Protein AF-A0A2W4PQC5-F1 (afdb_monomer_lite)

Radius of gyration: 18.8 Å; chains: 1; bounding box: 34×44×44 Å

Structure (mmCIF, N/CA/C/O backbone):
data_AF-A0A2W4PQC5-F1
#
_entry.id   AF-A0A2W4PQC5-F1
#
loop_
_atom_site.group_PDB
_atom_site.id
_atom_site.type_symbol
_atom_site.label_atom_id
_atom_site.label_alt_id
_atom_site.label_comp_id
_atom_site.label_asym_id
_atom_site.label_entity_id
_atom_site.label_seq_id
_atom_site.pdbx_PDB_ins_code
_atom_site.Cartn_x
_atom_site.Cartn_y
_atom_site.Cartn_z
_atom_site.occupancy
_atom_site.B_iso_or_equiv
_atom_site.auth_seq_id
_atom_site.auth_comp_id
_atom_site.auth_asym_id
_atom_site.auth_atom_id
_atom_site.pdbx_PDB_model_num
ATOM 1 N N . MET A 1 1 ? -11.802 -26.941 -6.729 1.00 62.16 1 MET A N 1
ATOM 2 C CA . MET A 1 1 ? -11.073 -25.961 -7.560 1.00 62.16 1 MET A CA 1
ATOM 3 C C . MET A 1 1 ? -9.750 -26.603 -7.944 1.00 62.16 1 MET A C 1
ATOM 5 O O . MET A 1 1 ? -8.993 -26.931 -7.041 1.00 62.16 1 MET A O 1
ATOM 9 N N . ALA A 1 2 ? -9.521 -26.904 -9.224 1.00 80.06 2 ALA A N 1
ATOM 10 C CA . ALA A 1 2 ? -8.226 -27.415 -9.673 1.00 80.06 2 ALA A CA 1
ATOM 11 C C . ALA A 1 2 ? -7.313 -26.213 -9.931 1.00 80.06 2 ALA A C 1
ATOM 13 O O . ALA A 1 2 ? -7.640 -25.365 -10.757 1.00 80.06 2 ALA A O 1
ATOM 14 N N . ILE A 1 3 ? -6.222 -26.120 -9.180 1.00 87.38 3 ILE A N 1
ATOM 15 C CA . ILE A 1 3 ? -5.192 -25.092 -9.339 1.00 87.38 3 ILE A CA 1
ATOM 16 C C . ILE A 1 3 ? -3.902 -25.766 -9.798 1.00 87.38 3 ILE A C 1
ATOM 18 O O . ILE A 1 3 ? -3.673 -26.938 -9.496 1.00 87.38 3 ILE A O 1
ATOM 22 N N . VAL A 1 4 ? -3.094 -25.045 -10.574 1.00 92.31 4 VAL A N 1
ATOM 23 C CA . VAL A 1 4 ? -1.785 -25.535 -11.023 1.00 92.31 4 VAL A CA 1
ATOM 24 C C . VAL A 1 4 ? -0.873 -25.801 -9.825 1.00 92.31 4 VAL A C 1
ATOM 26 O O . VAL A 1 4 ? -1.043 -25.209 -8.759 1.00 92.31 4 VAL A O 1
ATOM 29 N N . GLU A 1 5 ? 0.091 -26.702 -10.001 1.00 95.31 5 GLU A N 1
ATOM 30 C CA . GLU A 1 5 ? 1.106 -26.977 -8.985 1.00 95.31 5 GLU A CA 1
ATOM 31 C C . GLU A 1 5 ? 1.849 -25.689 -8.603 1.00 95.31 5 GLU A C 1
ATOM 33 O O . GLU A 1 5 ? 2.189 -24.876 -9.468 1.00 95.31 5 GLU A O 1
ATOM 38 N N . PHE A 1 6 ? 2.099 -25.511 -7.305 1.00 96.12 6 PHE A N 1
ATOM 39 C CA . PHE A 1 6 ? 2.834 -24.361 -6.795 1.00 96.12 6 PHE A CA 1
ATOM 40 C C . PHE A 1 6 ? 4.222 -24.267 -7.438 1.00 96.12 6 PHE A C 1
ATOM 42 O O . PHE A 1 6 ? 4.981 -25.236 -7.466 1.00 96.12 6 PHE A O 1
ATOM 49 N N . ARG A 1 7 ? 4.569 -23.067 -7.905 1.00 96.12 7 ARG A N 1
ATOM 50 C CA . ARG A 1 7 ? 5.902 -22.706 -8.392 1.00 96.12 7 ARG A CA 1
ATOM 51 C C . ARG A 1 7 ? 6.221 -21.288 -7.940 1.00 96.12 7 ARG A C 1
ATOM 53 O O . ARG A 1 7 ? 5.320 -20.462 -7.823 1.00 96.12 7 ARG A O 1
ATOM 60 N N . ASN A 1 8 ? 7.496 -21.009 -7.687 1.00 97.31 8 ASN A N 1
ATOM 61 C CA . ASN A 1 8 ? 7.941 -19.654 -7.379 1.00 97.31 8 ASN A CA 1
ATOM 62 C C . ASN A 1 8 ? 7.685 -18.714 -8.567 1.00 97.31 8 ASN A C 1
ATOM 64 O O . ASN A 1 8 ? 7.908 -19.098 -9.716 1.00 97.31 8 ASN A O 1
ATOM 68 N N . GLU A 1 9 ? 7.283 -17.477 -8.271 1.00 95.88 9 GLU A N 1
ATOM 69 C CA . GLU A 1 9 ? 7.185 -16.417 -9.276 1.00 95.88 9 GLU A CA 1
ATOM 70 C C . GLU A 1 9 ? 8.595 -16.080 -9.802 1.00 95.88 9 GLU A C 1
ATOM 72 O O . GLU A 1 9 ? 9.493 -15.803 -8.994 1.00 95.88 9 GLU A O 1
ATOM 77 N N . PRO A 1 10 ? 8.843 -16.133 -11.124 1.00 95.31 10 PRO A N 1
ATOM 78 C CA . PRO A 1 10 ? 10.142 -15.789 -11.685 1.00 95.31 10 PRO A CA 1
ATOM 79 C C . PRO A 1 10 ? 10.448 -14.298 -11.509 1.00 95.31 10 PRO A C 1
ATOM 81 O O . PRO A 1 10 ? 9.580 -13.437 -11.633 1.00 95.31 10 PRO A O 1
ATOM 84 N N . LEU A 1 11 ? 11.723 -13.970 -11.287 1.00 97.12 11 LEU A N 1
ATOM 85 C CA . LEU A 1 11 ? 12.161 -12.575 -11.301 1.00 97.12 11 LEU A CA 1
ATOM 86 C C . LEU A 1 11 ? 11.998 -11.982 -12.705 1.00 97.12 11 LEU A C 1
ATOM 88 O O . LEU A 1 11 ? 12.334 -12.612 -13.711 1.00 97.12 11 LEU A O 1
ATOM 92 N N . THR A 1 12 ? 11.536 -10.737 -12.773 1.00 96.44 12 THR A N 1
ATOM 93 C CA . THR A 1 12 ? 11.397 -10.013 -14.037 1.00 96.44 12 THR A CA 1
ATOM 94 C C . THR A 1 12 ? 12.772 -9.645 -14.603 1.00 96.44 12 THR A C 1
ATOM 96 O O . THR A 1 12 ? 13.562 -8.960 -13.953 1.00 96.44 12 THR A O 1
ATOM 99 N N . ASN A 1 13 ? 13.062 -10.064 -15.838 1.00 96.88 13 ASN A N 1
ATOM 100 C CA . ASN A 1 13 ? 14.304 -9.715 -16.525 1.00 96.88 13 ASN A CA 1
ATOM 101 C C . ASN A 1 13 ? 14.175 -8.384 -17.289 1.00 96.88 13 ASN A C 1
ATOM 103 O O . ASN A 1 13 ? 13.771 -8.360 -18.448 1.00 96.88 13 ASN A O 1
ATOM 107 N N . PHE A 1 14 ? 14.594 -7.275 -16.682 1.00 97.25 14 PHE A N 1
ATOM 108 C CA . PHE A 1 14 ? 14.556 -5.950 -17.322 1.00 97.25 14 PHE A CA 1
ATOM 109 C C . PHE A 1 14 ? 15.624 -5.726 -18.416 1.00 97.25 14 PHE A C 1
ATOM 111 O O . PHE A 1 14 ? 15.740 -4.614 -18.945 1.00 97.25 14 PHE A O 1
ATOM 118 N N . ALA A 1 15 ? 16.424 -6.742 -18.768 1.00 97.25 15 ALA A N 1
ATOM 119 C CA . ALA A 1 15 ? 17.210 -6.713 -20.004 1.00 97.25 15 ALA A CA 1
ATOM 120 C C . ALA A 1 15 ? 16.320 -6.888 -21.246 1.00 97.25 15 ALA A C 1
ATOM 122 O O . ALA A 1 15 ? 16.698 -6.434 -22.324 1.00 97.25 15 ALA A O 1
ATOM 123 N N . ASP A 1 16 ? 15.137 -7.494 -21.093 1.00 97.94 16 ASP A N 1
ATOM 124 C CA . ASP A 1 16 ? 14.118 -7.522 -22.137 1.00 97.94 16 ASP A CA 1
ATOM 125 C C . ASP A 1 16 ? 13.512 -6.111 -22.317 1.00 97.94 16 ASP A C 1
ATOM 127 O O . ASP A 1 16 ? 12.933 -5.561 -21.367 1.00 97.94 16 ASP A O 1
ATOM 131 N N . PRO A 1 17 ? 13.614 -5.505 -23.517 1.00 97.94 17 PRO A N 1
ATOM 132 C CA . PRO A 1 17 ? 13.059 -4.181 -23.784 1.00 97.94 17 PRO A CA 1
ATOM 133 C C . PRO A 1 17 ? 11.548 -4.080 -23.546 1.00 97.94 17 PRO A C 1
ATOM 135 O O . PRO A 1 17 ? 11.071 -3.023 -23.131 1.00 97.94 17 PRO A O 1
ATOM 138 N N . ALA A 1 18 ? 10.788 -5.153 -23.780 1.00 98.00 18 ALA A N 1
ATOM 139 C CA . ALA A 1 18 ? 9.343 -5.152 -23.577 1.00 98.00 18 ALA A CA 1
ATOM 140 C C . ALA A 1 18 ? 8.989 -5.050 -22.086 1.00 98.00 18 ALA A C 1
ATOM 142 O O . ALA A 1 18 ? 8.128 -4.257 -21.704 1.00 98.00 18 ALA A O 1
ATOM 143 N N . LEU A 1 19 ? 9.702 -5.791 -21.231 1.00 97.94 19 LEU A N 1
ATOM 144 C CA . LEU A 1 19 ? 9.489 -5.768 -19.780 1.00 97.94 19 LEU A CA 1
ATOM 145 C C . LEU A 1 19 ? 9.946 -4.447 -19.156 1.00 97.94 19 LEU A C 1
ATOM 147 O O . LEU A 1 19 ? 9.278 -3.914 -18.269 1.00 97.94 19 LEU A O 1
ATOM 151 N N . ARG A 1 20 ? 11.045 -3.871 -19.657 1.00 98.31 20 ARG A N 1
ATOM 152 C CA . ARG A 1 20 ? 11.476 -2.519 -19.275 1.00 98.31 20 ARG A CA 1
ATOM 153 C C . ARG A 1 20 ? 10.418 -1.475 -19.619 1.00 98.31 20 ARG A C 1
ATOM 155 O O . ARG A 1 20 ? 10.055 -0.671 -18.767 1.00 98.31 20 ARG A O 1
ATOM 162 N N . ARG A 1 21 ? 9.879 -1.516 -20.838 1.00 98.44 21 ARG A N 1
ATOM 163 C CA . ARG A 1 21 ? 8.816 -0.598 -21.256 1.00 98.44 21 ARG A CA 1
ATOM 164 C C . ARG A 1 21 ? 7.567 -0.738 -20.379 1.00 98.44 21 ARG A C 1
ATOM 166 O O . ARG A 1 21 ? 7.002 0.275 -19.976 1.00 98.44 21 ARG A O 1
ATOM 173 N N . ALA A 1 22 ? 7.171 -1.965 -20.038 1.00 98.25 22 ALA A N 1
ATOM 174 C CA . ALA A 1 22 ? 6.045 -2.208 -19.136 1.00 98.25 22 ALA A CA 1
ATOM 175 C C . ALA A 1 22 ? 6.278 -1.600 -17.740 1.00 98.25 22 ALA A C 1
ATOM 177 O O . ALA A 1 22 ? 5.367 -1.005 -17.166 1.00 98.25 22 ALA A O 1
ATOM 178 N N . GLN A 1 23 ? 7.506 -1.676 -17.213 1.00 98.31 23 GLN A N 1
ATOM 179 C CA . GLN A 1 23 ? 7.878 -1.008 -15.963 1.00 98.31 23 GLN A CA 1
ATOM 180 C C . GLN A 1 23 ? 7.767 0.517 -16.074 1.00 98.31 23 GLN A C 1
ATOM 182 O O . GLN A 1 23 ? 7.192 1.152 -15.196 1.00 98.31 23 GLN A O 1
ATOM 187 N N . GLU A 1 24 ? 8.286 1.115 -17.145 1.00 98.38 24 GLU A N 1
ATOM 188 C CA . GLU A 1 24 ? 8.217 2.565 -17.371 1.00 98.38 24 GLU A CA 1
ATOM 189 C C . GLU A 1 24 ? 6.773 3.067 -17.525 1.00 98.38 24 GLU A C 1
ATOM 191 O O . GLU A 1 24 ? 6.437 4.172 -17.095 1.00 98.38 24 GLU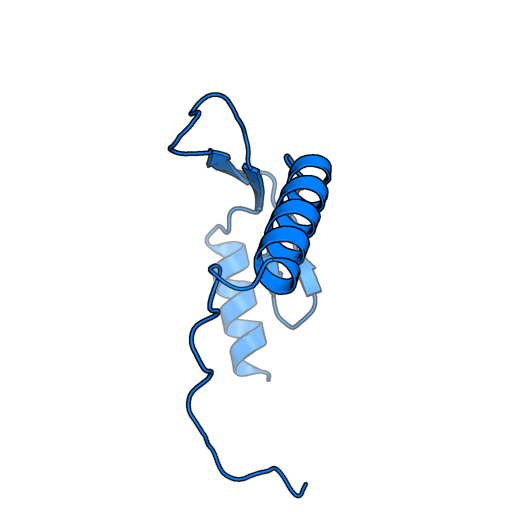 A O 1
ATOM 196 N N . GLU A 1 25 ? 5.899 2.276 -18.146 1.00 98.38 25 GLU A N 1
ATOM 197 C CA . GLU A 1 25 ? 4.464 2.561 -18.235 1.00 98.38 25 GLU A CA 1
ATOM 198 C C . GLU A 1 25 ? 3.782 2.445 -16.863 1.00 98.38 25 GLU A C 1
ATOM 200 O O . GLU A 1 25 ? 3.018 3.336 -16.488 1.00 98.38 25 GLU A O 1
ATOM 205 N N . ALA A 1 26 ? 4.113 1.417 -16.074 1.00 98.25 26 ALA A N 1
ATOM 206 C CA . ALA A 1 26 ? 3.602 1.256 -14.714 1.00 98.25 26 ALA A CA 1
ATOM 207 C C . ALA A 1 26 ? 4.046 2.400 -13.789 1.00 98.25 26 ALA A C 1
ATOM 209 O O . ALA A 1 26 ? 3.230 2.933 -13.040 1.00 98.25 26 ALA A O 1
ATOM 210 N N . LEU A 1 27 ? 5.310 2.826 -13.881 1.00 97.94 27 LEU A N 1
ATOM 211 C CA . LEU A 1 27 ? 5.817 3.978 -13.139 1.00 97.94 27 LEU A CA 1
ATOM 212 C C . LEU A 1 27 ? 5.034 5.235 -13.511 1.00 97.94 27 LEU A C 1
ATOM 214 O O . LEU A 1 27 ? 4.453 5.849 -12.624 1.00 97.94 27 LEU A O 1
ATOM 218 N N . ARG A 1 28 ? 4.919 5.566 -14.804 1.00 98.00 28 ARG A N 1
ATOM 219 C CA . ARG A 1 28 ? 4.148 6.735 -15.269 1.00 98.00 28 ARG A CA 1
ATOM 220 C C . ARG A 1 28 ? 2.697 6.719 -14.799 1.00 98.00 28 ARG A C 1
ATOM 222 O O . ARG A 1 28 ? 2.161 7.763 -14.439 1.00 98.00 28 ARG A O 1
ATOM 229 N N . ARG A 1 29 ? 2.062 5.545 -14.781 1.00 97.88 29 ARG A N 1
ATOM 230 C CA . ARG A 1 29 ? 0.712 5.390 -14.239 1.00 97.88 29 ARG A CA 1
ATOM 231 C C . ARG A 1 29 ? 0.668 5.743 -12.752 1.00 97.88 29 ARG A C 1
ATOM 233 O O . ARG A 1 29 ? -0.121 6.598 -12.368 1.00 97.88 29 ARG A O 1
ATOM 240 N N . VAL A 1 30 ? 1.534 5.135 -11.940 1.00 97.19 30 VAL A N 1
ATOM 241 C CA . VAL A 1 30 ? 1.587 5.387 -10.490 1.00 97.19 30 VAL A CA 1
ATOM 242 C C . VAL A 1 30 ? 1.931 6.845 -10.194 1.00 97.19 30 VAL A C 1
ATOM 244 O O . VAL A 1 30 ? 1.394 7.419 -9.252 1.00 97.19 30 VAL A O 1
ATOM 247 N N . GLU A 1 31 ? 2.767 7.484 -11.015 1.00 95.44 31 GLU A N 1
ATOM 248 C CA . GLU A 1 31 ? 3.052 8.915 -10.888 1.00 95.44 31 GLU A CA 1
ATOM 249 C C . GLU A 1 31 ? 1.790 9.786 -11.001 1.00 95.44 31 GLU A C 1
ATOM 251 O O . GLU A 1 31 ? 1.694 10.789 -10.294 1.00 95.44 31 GLU A O 1
ATOM 256 N N . GLY A 1 32 ? 0.818 9.390 -11.831 1.00 95.19 32 GLY A N 1
ATOM 257 C CA . GLY A 1 32 ? -0.488 10.045 -11.941 1.00 95.19 32 GLY A CA 1
ATOM 258 C C . GLY A 1 32 ? -1.456 9.742 -10.790 1.00 95.19 32 GLY A C 1
ATOM 259 O O . GLY A 1 32 ? -2.444 10.451 -10.629 1.00 95.19 32 GLY A O 1
ATOM 260 N N . GLU A 1 33 ? -1.174 8.719 -9.981 1.00 96.00 33 GLU A N 1
ATOM 261 C CA . GLU A 1 33 ? -2.001 8.277 -8.845 1.00 96.00 33 GLU A CA 1
ATOM 262 C C . GLU A 1 33 ? -1.470 8.797 -7.487 1.00 96.00 33 GLU A C 1
ATOM 264 O O . GLU A 1 33 ? -2.077 8.567 -6.435 1.00 96.00 33 GLU A O 1
ATOM 269 N N . LEU A 1 34 ? -0.334 9.507 -7.481 1.00 97.19 34 LEU A N 1
ATOM 270 C CA . LEU A 1 34 ? 0.295 9.985 -6.250 1.00 97.19 34 LEU A CA 1
ATOM 271 C C . LEU A 1 34 ? -0.570 10.977 -5.479 1.00 97.19 34 LEU A C 1
ATOM 273 O O . LEU A 1 34 ? -1.326 11.769 -6.035 1.00 97.19 34 LEU A O 1
ATOM 277 N N . GLY A 1 35 ? -0.410 10.952 -4.157 1.00 95.38 35 GLY A N 1
ATOM 278 C CA . GLY A 1 35 ? -1.231 11.748 -3.249 1.00 95.38 35 GLY A CA 1
ATOM 279 C C . GLY A 1 35 ? -2.618 11.149 -3.005 1.00 95.38 35 GLY A C 1
ATOM 280 O O . GLY A 1 35 ? -3.389 11.724 -2.236 1.00 95.38 35 GLY A O 1
ATOM 281 N N . GLY A 1 36 ? -2.917 9.983 -3.593 1.00 97.06 36 GLY A N 1
ATOM 282 C CA . GLY A 1 36 ? -4.125 9.215 -3.314 1.00 97.06 36 GLY A CA 1
ATOM 283 C C . GLY A 1 36 ? -4.343 8.986 -1.815 1.00 97.06 36 GLY A C 1
ATOM 284 O O . GLY A 1 36 ? -3.393 8.873 -1.029 1.00 97.06 36 GLY A O 1
ATOM 285 N N . ARG A 1 37 ? -5.617 8.940 -1.419 1.00 97.56 37 ARG A N 1
ATOM 286 C CA . ARG A 1 37 ? -6.041 8.656 -0.046 1.00 97.56 37 ARG A CA 1
ATOM 287 C C . ARG 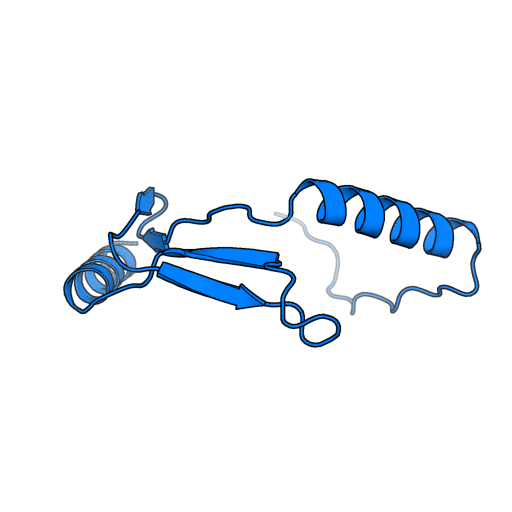A 1 37 ? -6.594 7.238 0.017 1.00 97.56 37 ARG A C 1
ATOM 289 O O . ARG A 1 37 ? -7.343 6.852 -0.873 1.00 97.56 37 ARG A O 1
ATOM 296 N N . TYR A 1 38 ? -6.262 6.506 1.075 1.00 98.31 38 TYR A N 1
ATOM 297 C CA . TYR A 1 38 ? -6.658 5.109 1.251 1.00 98.31 38 TYR A CA 1
ATOM 298 C C . TYR A 1 38 ? -7.275 4.887 2.642 1.00 98.31 38 TYR A C 1
ATOM 300 O O . TYR A 1 38 ? -6.685 5.327 3.637 1.00 98.31 38 TYR A O 1
ATOM 308 N N . PRO A 1 39 ? -8.444 4.236 2.738 1.00 98.44 39 PRO A N 1
ATOM 309 C CA . PRO A 1 39 ? -9.106 3.969 4.010 1.00 98.44 39 PRO A CA 1
ATOM 310 C C . PRO A 1 39 ? -8.477 2.772 4.735 1.00 98.44 39 PRO A C 1
ATOM 312 O O . PRO A 1 39 ? -7.642 2.050 4.190 1.00 98.44 39 PRO A O 1
ATOM 315 N N . LEU A 1 40 ? -8.911 2.538 5.972 1.00 98.38 40 LEU A N 1
ATOM 316 C CA . LEU A 1 40 ? -8.773 1.230 6.608 1.00 98.38 40 LEU A CA 1
ATOM 317 C C . LEU A 1 40 ? -9.776 0.265 5.962 1.00 98.38 40 LEU A C 1
ATOM 319 O O . LEU A 1 40 ? -10.863 0.687 5.572 1.00 98.38 40 LEU A O 1
ATOM 323 N N . LEU A 1 41 ? -9.451 -1.024 5.910 1.00 98.25 41 LEU A N 1
ATOM 324 C CA . LEU A 1 41 ? -10.401 -2.072 5.532 1.00 98.25 41 LEU A CA 1
ATOM 325 C C . LEU A 1 41 ? -10.727 -2.907 6.767 1.00 98.25 41 LEU A C 1
ATOM 327 O O . LEU A 1 41 ? -9.857 -3.602 7.290 1.00 98.25 41 LEU A O 1
ATOM 331 N N . ILE A 1 42 ? -11.965 -2.817 7.253 1.00 98.12 42 ILE A N 1
ATOM 332 C CA . ILE A 1 42 ? -12.416 -3.504 8.470 1.00 98.12 42 ILE A CA 1
ATOM 333 C C . ILE A 1 42 ? -13.690 -4.279 8.146 1.00 98.12 42 ILE A C 1
ATOM 335 O O . ILE A 1 42 ? -14.713 -3.681 7.833 1.00 98.12 42 ILE A O 1
ATOM 339 N N . GLY A 1 43 ? -13.630 -5.613 8.211 1.00 96.31 43 GLY A N 1
ATOM 340 C CA . GLY A 1 43 ? -14.779 -6.468 7.888 1.00 96.31 43 GLY A CA 1
ATOM 341 C C . GLY A 1 43 ? -15.247 -6.370 6.431 1.00 96.31 43 GLY A C 1
ATOM 342 O O . GLY A 1 43 ? -16.419 -6.588 6.160 1.00 96.31 43 GLY A O 1
ATOM 343 N N . GLY A 1 44 ? -14.350 -6.007 5.506 1.00 96.31 44 GLY A N 1
ATOM 344 C CA . GLY A 1 44 ? -14.672 -5.785 4.090 1.00 96.31 44 GLY A CA 1
ATOM 345 C C . GLY A 1 44 ? -15.135 -4.364 3.750 1.00 96.31 44 GLY A C 1
ATOM 346 O O . GLY A 1 44 ? -15.262 -4.052 2.572 1.00 96.31 44 GLY A O 1
ATOM 347 N N . GLU A 1 45 ? -15.318 -3.496 4.747 1.00 96.94 45 GLU A N 1
ATOM 348 C CA . GLU A 1 45 ? -15.788 -2.121 4.556 1.00 96.94 45 GLU A CA 1
ATOM 349 C C . GLU A 1 45 ? -14.649 -1.097 4.623 1.00 96.94 45 GLU A C 1
ATOM 351 O O . GLU A 1 45 ? -13.705 -1.237 5.412 1.00 96.94 45 GLU A O 1
ATOM 356 N N . GLU A 1 46 ? -14.773 -0.027 3.835 1.00 98.19 46 GLU A N 1
ATOM 357 C CA . GLU A 1 46 ? -13.869 1.124 3.871 1.00 98.19 46 GLU A CA 1
ATOM 358 C C . GLU A 1 46 ? -14.172 2.035 5.067 1.00 98.19 46 GLU A C 1
ATOM 360 O O . GLU A 1 46 ? -15.267 2.584 5.209 1.00 98.19 46 GLU A O 1
ATOM 365 N N . VAL A 1 47 ? -13.178 2.249 5.929 1.00 97.81 47 VAL A N 1
ATOM 366 C CA . VAL A 1 47 ? -13.296 3.086 7.126 1.00 97.81 47 VAL A CA 1
ATOM 367 C C . VAL A 1 47 ? -12.294 4.234 7.072 1.00 97.81 47 VAL A C 1
ATOM 369 O O . VAL A 1 47 ? -11.078 4.041 7.122 1.00 97.81 47 VAL A O 1
ATOM 372 N N . TRP A 1 48 ? -12.822 5.453 7.010 1.00 97.94 48 TRP A N 1
ATOM 373 C CA . TRP A 1 48 ? -12.046 6.688 7.080 1.00 97.94 48 TRP A CA 1
ATOM 374 C C . TRP A 1 48 ? -11.930 7.188 8.520 1.00 97.94 48 TRP A C 1
ATOM 376 O O . TRP A 1 48 ? -12.859 7.055 9.314 1.00 97.94 48 TRP A O 1
ATOM 386 N N . THR A 1 49 ? -10.797 7.808 8.838 1.00 97.56 49 THR A N 1
ATOM 387 C CA . THR A 1 49 ? -10.507 8.391 10.154 1.00 97.56 49 THR A CA 1
ATOM 388 C C . THR A 1 49 ? -10.073 9.845 10.006 1.00 97.56 49 THR A C 1
ATOM 390 O O . THR A 1 49 ? -9.563 10.245 8.958 1.00 97.56 49 THR A O 1
ATOM 393 N N . GLU A 1 50 ? -10.219 10.638 11.068 1.00 95.50 50 GLU A N 1
ATOM 394 C CA . GLU A 1 50 ? -9.738 12.029 11.080 1.00 95.50 50 GLU A CA 1
ATOM 395 C C . GLU A 1 50 ? -8.209 12.110 10.996 1.00 95.50 50 GLU A C 1
ATOM 397 O O . GLU A 1 50 ? -7.654 12.941 10.278 1.00 95.50 50 GLU A O 1
ATOM 402 N N . LYS A 1 51 ? -7.516 11.223 11.721 1.00 97.75 51 LYS A N 1
ATOM 403 C CA . LYS A 1 51 ? -6.057 11.109 11.667 1.00 97.75 51 LYS A CA 1
ATOM 404 C C . LYS A 1 51 ? -5.634 10.353 10.415 1.00 97.75 51 LYS A C 1
ATOM 406 O O . LYS A 1 51 ? -6.316 9.429 9.977 1.00 97.75 51 LYS A O 1
ATOM 411 N N . SER A 1 52 ? -4.463 10.692 9.891 1.00 97.81 52 SER A N 1
ATOM 412 C CA . SER A 1 52 ? -3.900 10.048 8.707 1.00 97.81 52 SER A CA 1
ATOM 413 C C . SER A 1 52 ? -2.396 9.835 8.820 1.00 97.81 52 SER A C 1
ATOM 415 O O . SER A 1 52 ? -1.712 10.594 9.506 1.00 97.81 52 SER A O 1
ATOM 417 N N . ILE A 1 53 ? -1.874 8.847 8.096 1.00 98.38 53 ILE A N 1
ATOM 418 C CA . ILE A 1 53 ? -0.439 8.591 7.951 1.00 98.38 53 ILE A CA 1
ATOM 419 C C . ILE A 1 53 ? -0.021 9.000 6.539 1.00 98.38 53 ILE A C 1
ATOM 421 O O . ILE A 1 53 ? -0.535 8.472 5.552 1.00 98.38 53 ILE A O 1
ATOM 425 N N . VAL A 1 54 ? 0.921 9.940 6.444 1.00 98.06 54 VAL A N 1
ATOM 426 C CA . VAL A 1 54 ? 1.466 10.417 5.166 1.00 98.06 54 VAL A CA 1
ATOM 427 C C . VAL A 1 54 ? 2.687 9.581 4.793 1.00 98.06 54 VAL A C 1
ATOM 429 O O . VAL A 1 54 ? 3.683 9.585 5.515 1.00 98.06 54 VAL A O 1
ATOM 432 N N . SER A 1 55 ? 2.627 8.900 3.650 1.00 98.12 55 SER A N 1
ATOM 433 C CA . SER A 1 55 ? 3.752 8.163 3.074 1.00 98.12 55 SER A CA 1
ATOM 434 C C . SER A 1 55 ? 4.502 9.045 2.075 1.00 98.12 55 SER A C 1
ATOM 436 O O . SER A 1 55 ? 3.906 9.598 1.147 1.00 98.12 55 SER A O 1
ATOM 438 N N . ARG A 1 56 ? 5.814 9.202 2.270 1.00 97.94 56 ARG A N 1
ATOM 439 C CA . ARG A 1 56 ? 6.686 10.078 1.470 1.00 97.94 56 ARG A CA 1
ATOM 440 C C . ARG A 1 56 ? 7.715 9.262 0.704 1.00 97.94 56 ARG A C 1
ATOM 442 O O . ARG A 1 56 ? 8.165 8.223 1.181 1.00 97.94 56 ARG A O 1
ATOM 449 N N . SER A 1 57 ? 8.108 9.751 -0.468 1.00 96.81 57 SER A N 1
ATOM 450 C CA . SER A 1 57 ? 9.160 9.116 -1.258 1.00 96.81 57 SER A CA 1
ATOM 451 C C . SER A 1 57 ? 10.513 9.287 -0.557 1.00 96.81 57 SER A C 1
ATOM 453 O O . SER A 1 57 ? 10.926 10.422 -0.320 1.00 96.81 57 SER A O 1
ATOM 455 N N . PRO A 1 58 ? 11.256 8.208 -0.256 1.00 97.06 58 PRO A N 1
ATOM 456 C CA . PRO A 1 58 ? 12.581 8.333 0.349 1.00 97.06 58 PRO A CA 1
ATOM 457 C C . PRO A 1 58 ? 13.598 8.972 -0.609 1.00 97.06 58 PRO A C 1
ATOM 459 O O . PRO A 1 58 ? 14.544 9.613 -0.164 1.00 97.06 58 PRO A O 1
ATOM 462 N N . SER A 1 59 ? 13.396 8.839 -1.924 1.00 96.56 59 SER A N 1
ATOM 463 C CA . SER A 1 59 ? 14.245 9.472 -2.941 1.00 96.56 59 SER A CA 1
ATOM 464 C C . SER A 1 59 ? 13.936 10.961 -3.137 1.00 96.56 59 SER A C 1
ATOM 466 O O . SER A 1 59 ? 14.770 11.680 -3.679 1.00 96.56 59 SER A O 1
ATOM 468 N N . GLN A 1 60 ? 12.745 11.420 -2.731 1.00 95.94 60 GLN A N 1
ATOM 469 C CA . GLN A 1 60 ? 12.297 12.818 -2.794 1.00 95.94 60 GLN A CA 1
ATOM 470 C C . GLN A 1 60 ? 11.347 13.103 -1.612 1.00 95.94 60 GLN A C 1
ATOM 472 O O . GLN A 1 60 ? 10.134 12.959 -1.769 1.00 95.94 60 GLN A O 1
ATOM 477 N N . PRO A 1 61 ? 11.855 13.492 -0.428 1.00 93.88 61 PRO A N 1
ATOM 478 C CA . PRO A 1 61 ? 11.052 13.566 0.804 1.00 93.88 61 PRO A CA 1
ATOM 479 C C . PRO A 1 61 ? 9.847 14.523 0.759 1.00 93.88 61 PRO A C 1
ATOM 481 O O . PRO A 1 61 ? 8.852 14.320 1.464 1.00 93.88 61 PRO A O 1
ATOM 484 N N . ASP A 1 62 ? 9.899 15.543 -0.098 1.00 95.44 62 ASP A N 1
ATOM 485 C CA . ASP A 1 62 ? 8.785 16.473 -0.308 1.00 95.44 62 ASP A CA 1
ATOM 486 C C . ASP A 1 62 ? 7.644 15.861 -1.140 1.00 95.44 62 ASP A C 1
ATOM 488 O O . ASP A 1 62 ? 6.509 16.334 -1.086 1.00 95.44 62 ASP A O 1
ATOM 492 N N . ARG A 1 63 ? 7.908 14.765 -1.864 1.00 96.38 63 ARG A N 1
ATOM 493 C CA . ARG A 1 63 ? 6.929 14.059 -2.695 1.00 96.38 63 ARG A CA 1
ATOM 494 C C . ARG A 1 63 ? 6.118 13.080 -1.844 1.00 96.38 63 ARG A C 1
ATOM 496 O O . ARG A 1 63 ? 6.630 12.057 -1.384 1.00 96.38 63 ARG A O 1
ATOM 503 N N . VAL A 1 64 ? 4.831 13.372 -1.666 1.00 97.62 64 VAL A N 1
ATOM 504 C CA . VAL A 1 64 ? 3.873 12.463 -1.018 1.00 97.62 64 VAL A CA 1
ATOM 505 C C . VAL A 1 64 ? 3.463 11.371 -2.003 1.00 97.62 64 VAL A C 1
ATOM 507 O O . VAL A 1 64 ? 2.966 11.668 -3.086 1.00 97.62 64 VAL A O 1
ATOM 510 N N . VAL A 1 65 ? 3.660 10.107 -1.622 1.00 97.94 65 VAL A N 1
ATOM 511 C CA . VAL A 1 65 ? 3.236 8.949 -2.423 1.00 97.94 65 VAL A CA 1
ATOM 512 C C . VAL A 1 65 ? 1.746 8.694 -2.229 1.00 97.94 65 VAL A C 1
ATOM 514 O O . VAL A 1 65 ? 1.005 8.533 -3.191 1.00 97.94 65 VAL A O 1
ATOM 517 N N . GLY A 1 66 ? 1.290 8.725 -0.981 1.00 97.88 66 GLY A N 1
ATOM 518 C CA . GLY A 1 66 ? -0.109 8.528 -0.633 1.00 97.88 66 GLY A CA 1
ATOM 519 C C . GLY A 1 66 ? -0.350 8.770 0.847 1.00 97.88 66 GLY A C 1
ATOM 520 O O . GLY A 1 66 ? 0.587 8.911 1.636 1.00 97.88 66 GLY A O 1
ATOM 521 N N . THR A 1 67 ? -1.620 8.832 1.221 1.00 98.31 67 THR A N 1
ATOM 522 C CA . THR A 1 67 ? -2.050 9.054 2.602 1.00 98.31 67 THR A CA 1
ATOM 523 C C . THR A 1 67 ? -3.032 7.969 3.008 1.00 98.31 67 THR A C 1
ATOM 525 O O . THR A 1 67 ? -4.009 7.733 2.307 1.00 98.31 67 THR A O 1
ATOM 528 N N . THR A 1 68 ? -2.804 7.318 4.142 1.00 98.62 68 THR A N 1
ATOM 529 C CA . THR A 1 68 ? -3.716 6.293 4.668 1.00 98.62 68 THR A CA 1
ATOM 530 C C . THR A 1 68 ? -4.478 6.821 5.879 1.00 98.62 68 THR A C 1
ATOM 532 O O . THR A 1 68 ? -3.998 7.717 6.581 1.00 98.62 68 THR A O 1
ATOM 535 N N . ALA A 1 69 ? -5.673 6.292 6.126 1.00 98.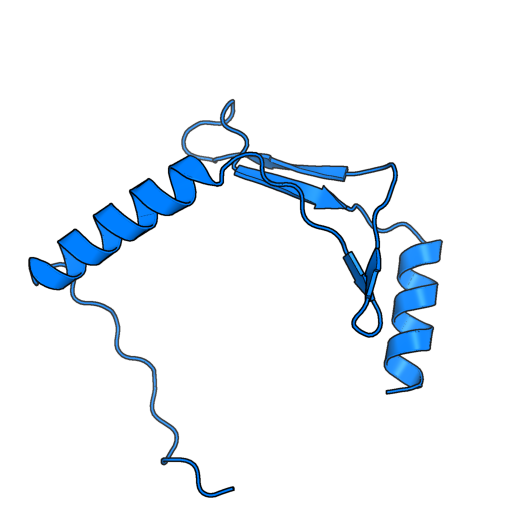38 69 ALA A N 1
ATOM 536 C CA . ALA A 1 69 ? -6.362 6.454 7.401 1.00 98.38 69 ALA A CA 1
ATOM 537 C C . ALA A 1 69 ? -5.518 5.849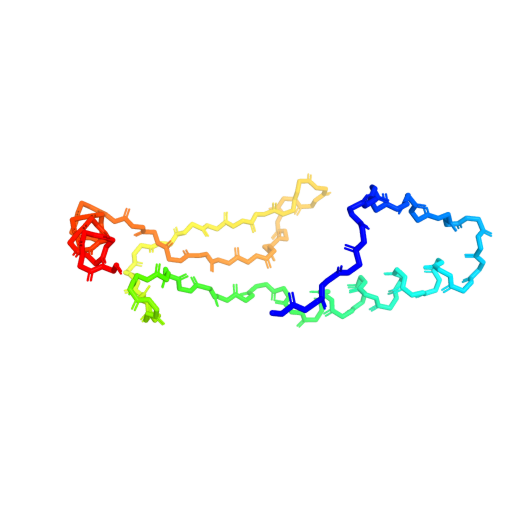 8.542 1.00 98.38 69 ALA A C 1
ATOM 539 O O . ALA A 1 69 ? -4.801 4.867 8.357 1.00 98.38 69 ALA A O 1
ATOM 540 N N . SER A 1 70 ? -5.572 6.464 9.722 1.00 98.38 70 SER A N 1
ATOM 541 C CA . SER A 1 70 ? -4.794 6.072 10.897 1.00 98.38 70 SER A CA 1
ATOM 542 C C . SER A 1 70 ? -5.721 5.508 11.965 1.00 98.38 70 SER A C 1
ATOM 544 O O . SER A 1 70 ? -6.525 6.241 12.544 1.00 98.38 70 SER A O 1
ATOM 546 N N . ALA A 1 71 ? -5.607 4.205 12.217 1.00 97.75 71 ALA A N 1
ATOM 547 C CA . ALA A 1 71 ? -6.423 3.512 13.204 1.00 97.75 71 ALA A CA 1
ATOM 548 C C . ALA A 1 71 ? -6.088 3.964 14.634 1.00 97.75 71 ALA A C 1
ATOM 550 O O . ALA A 1 71 ? -4.924 3.989 15.041 1.00 97.75 71 ALA A O 1
ATOM 551 N N . GLY A 1 72 ? -7.123 4.288 15.407 1.00 97.81 72 GLY A N 1
ATOM 552 C CA . GLY A 1 72 ? -7.055 4.409 16.854 1.00 97.81 72 GLY A CA 1
ATOM 553 C C 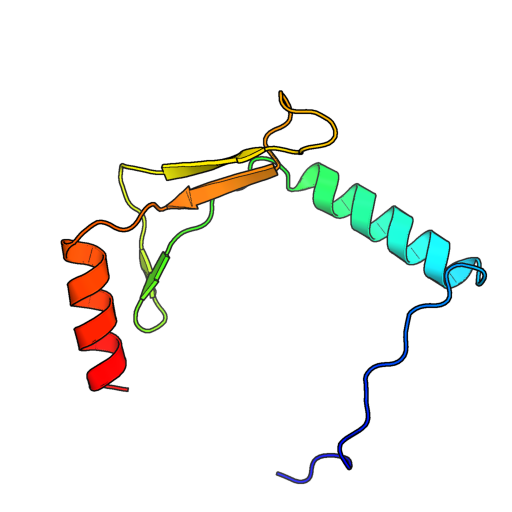. GLY A 1 72 ? -7.507 3.125 17.551 1.00 97.81 72 GLY A C 1
ATOM 554 O O . GLY A 1 72 ? -7.691 2.071 16.941 1.00 97.81 72 GLY A O 1
ATOM 555 N N . VAL A 1 73 ? -7.717 3.223 18.866 1.00 98.12 73 VAL A N 1
ATOM 556 C CA . VAL A 1 73 ? -8.194 2.095 19.686 1.00 98.12 73 VAL A CA 1
ATOM 557 C C . VAL A 1 73 ? -9.580 1.622 19.232 1.00 98.12 73 VAL A C 1
ATOM 559 O O . VAL A 1 73 ? -9.823 0.422 19.181 1.00 98.12 73 VAL A O 1
ATOM 562 N N . ALA A 1 74 ? -10.473 2.544 18.860 1.00 97.50 74 ALA A N 1
ATOM 563 C CA . ALA A 1 74 ? -11.827 2.206 18.423 1.00 97.50 74 ALA A CA 1
ATOM 564 C C . ALA A 1 74 ? -11.827 1.388 17.122 1.00 97.50 74 ALA A C 1
ATOM 566 O O . ALA A 1 74 ? -12.512 0.371 17.027 1.00 97.50 74 ALA A O 1
ATOM 567 N N . GLU A 1 75 ? -11.025 1.789 16.133 1.00 98.31 75 GLU A N 1
ATOM 568 C CA . GLU A 1 75 ? -10.873 1.050 14.878 1.00 98.31 75 GLU A CA 1
ATOM 569 C C . GLU A 1 75 ? -10.238 -0.325 15.112 1.00 98.31 75 GLU A C 1
ATOM 571 O O . GLU A 1 75 ? -10.669 -1.302 14.505 1.00 98.31 75 GLU A O 1
ATOM 576 N N . ALA A 1 76 ? -9.270 -0.428 16.030 1.00 98.12 76 ALA A N 1
ATOM 577 C CA . ALA A 1 76 ? -8.660 -1.705 16.394 1.00 98.12 76 ALA A CA 1
ATOM 578 C C . ALA A 1 76 ? -9.669 -2.673 17.038 1.00 98.12 76 ALA A C 1
ATOM 580 O O . ALA A 1 76 ? -9.721 -3.840 16.655 1.00 98.12 76 ALA A O 1
ATOM 581 N N . VAL A 1 77 ? -10.508 -2.194 17.965 1.00 98.19 77 VAL A N 1
ATOM 582 C CA . VAL A 1 77 ? -11.578 -3.008 18.573 1.00 98.19 77 VAL A CA 1
ATOM 583 C C . VAL A 1 77 ? -12.576 -3.471 17.512 1.00 98.19 77 VAL A C 1
ATOM 585 O O . VAL A 1 77 ? -12.883 -4.657 17.440 1.00 98.19 77 VAL A O 1
ATOM 588 N N . ARG A 1 78 ? -13.012 -2.572 16.619 1.00 97.56 78 ARG A N 1
ATOM 589 C CA . ARG A 1 78 ? -13.895 -2.932 15.496 1.00 97.56 78 ARG A CA 1
ATOM 590 C C . ARG A 1 78 ? -13.279 -3.996 14.587 1.00 97.56 78 ARG A C 1
ATOM 592 O O . ARG A 1 78 ? -13.992 -4.879 14.120 1.00 97.56 78 ARG A O 1
ATOM 599 N N . ALA A 1 79 ? -11.975 -3.914 14.324 1.00 98.25 79 ALA A N 1
ATOM 600 C CA . ALA A 1 79 ? -11.265 -4.903 13.521 1.00 98.25 79 ALA A CA 1
ATOM 601 C C . ALA A 1 79 ? -11.213 -6.278 14.195 1.00 98.25 79 ALA A C 1
ATOM 603 O O . ALA A 1 79 ? -11.424 -7.279 13.515 1.00 98.25 79 ALA A O 1
ATOM 604 N N .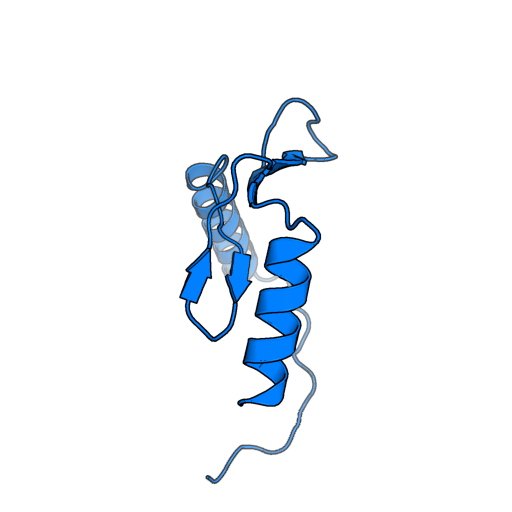 LEU A 1 80 ? -11.002 -6.330 15.514 1.00 98.44 80 LEU A N 1
ATOM 605 C CA . LEU A 1 80 ? -11.052 -7.577 16.282 1.00 98.44 80 LEU A CA 1
ATOM 606 C C . LEU A 1 80 ? -12.442 -8.218 16.222 1.00 98.44 80 LEU A C 1
ATOM 608 O O . LEU A 1 80 ? -12.555 -9.390 15.877 1.00 98.44 80 LEU A O 1
ATOM 612 N N . GLU A 1 81 ? -13.496 -7.441 16.476 1.00 97.94 81 GLU A N 1
ATOM 613 C CA . GLU A 1 81 ? -14.875 -7.941 16.422 1.00 97.94 81 GLU A CA 1
ATOM 614 C C . GLU A 1 81 ? -15.270 -8.434 15.024 1.00 97.94 81 GLU A C 1
ATOM 616 O O . GLU A 1 81 ? -16.002 -9.414 14.894 1.00 97.94 81 GLU A O 1
ATOM 621 N N . ALA A 1 82 ? -14.822 -7.748 13.969 1.00 97.94 82 ALA A N 1
ATOM 622 C CA . ALA A 1 82 ? -15.081 -8.164 12.595 1.00 97.94 82 ALA A CA 1
ATOM 623 C C . ALA A 1 82 ? -14.326 -9.453 12.238 1.00 97.94 82 ALA A C 1
ATOM 625 O O . ALA A 1 82 ? -14.891 -10.319 11.578 1.00 97.94 82 ALA A O 1
ATOM 626 N N . ALA A 1 83 ? -13.075 -9.585 12.689 1.00 97.50 83 ALA A N 1
ATOM 627 C CA . ALA A 1 83 ? -12.259 -10.770 12.453 1.00 97.50 83 ALA A CA 1
ATOM 628 C C . ALA A 1 83 ? -12.777 -12.003 13.208 1.00 97.50 83 ALA A C 1
ATOM 630 O O . ALA A 1 83 ? -12.705 -13.101 12.675 1.00 97.50 83 ALA A O 1
ATOM 631 N N . GLU A 1 84 ? -13.320 -11.837 14.417 1.00 97.19 84 GLU A N 1
ATOM 632 C CA . GLU A 1 84 ? -13.908 -12.940 15.192 1.00 97.19 84 GLU A CA 1
ATOM 633 C C . GLU A 1 84 ? -15.203 -13.485 14.565 1.00 97.19 84 GLU A C 1
ATOM 635 O O . GLU A 1 84 ? -15.516 -14.665 14.704 1.00 97.19 84 GLU A O 1
ATOM 640 N N . LYS A 1 85 ? -15.969 -12.633 13.874 1.00 95.50 85 LYS A N 1
ATOM 641 C CA . LYS A 1 85 ? -17.245 -13.007 13.241 1.00 95.50 85 LYS A CA 1
ATOM 642 C C . LYS A 1 85 ? -17.096 -13.668 11.866 1.00 95.50 85 LYS A C 1
ATOM 644 O O . LYS A 1 85 ? -18.100 -14.167 11.356 1.00 95.50 85 LYS A O 1
ATOM 649 N N . ALA A 1 86 ? -15.915 -13.594 11.253 1.00 90.69 86 ALA A N 1
ATOM 650 C CA . ALA A 1 86 ? -15.638 -14.079 9.899 1.00 90.69 86 ALA A CA 1
ATOM 651 C C . ALA A 1 86 ? -15.234 -15.560 9.892 1.00 90.69 86 ALA A C 1
ATOM 653 O O . ALA A 1 86 ? -15.687 -16.272 8.967 1.00 90.69 86 ALA A O 1
#

Secondary structure (DSSP, 8-state):
---PPP-PPPPP-TTSHHHHHHHHHHHHHHHHHTTEEE-EEETTEEE--SSEEEEEETTEEEEEEEEEE---HHHHHHHHHHHHH-

Foldseek 3Di:
DDDDDDDDDDDDDCVPVVSVVVVVVVVVVLVVCAQAEAADQALNDGHADPDKDFDADPVHRVGTSYIYHDDDPVSVVSNVVSVVVD

Sequence (86 aa):
MAIVEFRNEPLTNFADPALRRAQEEALRRVEGELGGRYPLLIGGEEVWTEKSIVSRSPSQPDRVVGTTASAGVAEAVRALEAAEKA

pLDDT: mean 96.51, std 4.49, range [62.16, 98.62]